Protein AF-A0A966K640-F1 (afdb_monomer_lite)

Sequence (60 aa):
GLAFASTFGLSACGTVQSAAQADCTAVGLRVGTPDYEACFKARVREREMDYSNTFLPSSN

Radius of gyration: 13.96 Å; chains: 1; bounding box: 39×40×21 Å

pLDDT: mean 70.21, std 17.85, range [36.5, 90.69]

Foldseek 3Di:
DDDDVPDLPPPPPDDLQVSQQVVLVVVVHDPPDPSSVVSSCVSSVVVVVVVVVVVPDPDD

Structure (mmCIF, N/CA/C/O backbone):
data_AF-A0A966K640-F1
#
_entry.id   AF-A0A966K640-F1
#
loop_
_atom_site.group_PDB
_atom_site.id
_atom_site.type_symbol
_atom_site.label_atom_id
_atom_site.label_alt_id
_atom_site.label_comp_id
_atom_site.label_asym_id
_atom_site.label_entity_id
_atom_site.label_seq_id
_atom_site.pdbx_PDB_ins_code
_atom_site.Cartn_x
_atom_site.Cartn_y
_atom_site.Cartn_z
_atom_site.occupancy
_atom_site.B_iso_or_equiv
_atom_site.auth_seq_id
_atom_site.auth_comp_id
_atom_site.auth_asym_id
_atom_site.auth_atom_id
_atom_site.pdbx_PDB_model_num
ATOM 1 N N . GLY A 1 1 ? -0.707 -32.904 1.837 1.00 36.50 1 GLY A N 1
ATOM 2 C CA . GLY A 1 1 ? 0.578 -32.182 1.853 1.00 36.50 1 GLY A CA 1
ATOM 3 C C . GLY A 1 1 ? 0.283 -30.703 1.869 1.00 36.50 1 GLY A C 1
ATOM 4 O O . GLY A 1 1 ? -0.538 -30.276 1.070 1.00 36.50 1 GLY A O 1
ATOM 5 N N . LEU A 1 2 ? 0.861 -29.962 2.815 1.00 41.50 2 LEU A N 1
ATOM 6 C CA . LEU A 1 2 ? 0.708 -28.511 2.917 1.00 41.50 2 LEU A CA 1
ATOM 7 C C . LEU A 1 2 ? 1.316 -27.830 1.684 1.00 41.50 2 LEU A C 1
ATOM 9 O O . LEU A 1 2 ? 2.507 -27.982 1.437 1.00 41.50 2 LEU A O 1
ATOM 13 N N . ALA A 1 3 ? 0.522 -27.048 0.959 1.00 40.59 3 ALA A N 1
ATOM 14 C CA . ALA A 1 3 ? 1.027 -26.031 0.046 1.00 40.59 3 ALA A CA 1
ATOM 15 C C . ALA A 1 3 ? 0.542 -24.675 0.569 1.00 40.59 3 ALA A C 1
ATOM 17 O O . ALA A 1 3 ? -0.489 -24.158 0.149 1.00 40.59 3 ALA A O 1
ATOM 18 N N . PHE A 1 4 ? 1.260 -24.140 1.561 1.00 47.53 4 PHE A N 1
ATOM 19 C CA . PHE A 1 4 ? 1.200 -22.714 1.863 1.00 47.53 4 PHE A CA 1
ATOM 20 C C . PHE A 1 4 ? 1.626 -21.985 0.587 1.00 47.53 4 PHE A C 1
ATOM 22 O O . PHE A 1 4 ? 2.736 -22.193 0.097 1.00 47.53 4 PHE A O 1
ATOM 29 N N . ALA A 1 5 ? 0.729 -21.183 0.020 1.00 46.56 5 ALA A N 1
ATOM 30 C CA . ALA A 1 5 ? 1.037 -20.281 -1.078 1.00 46.56 5 ALA A CA 1
ATOM 31 C C . ALA A 1 5 ? 1.980 -19.180 -0.563 1.00 46.56 5 ALA A C 1
ATOM 33 O O . ALA A 1 5 ? 1.570 -18.073 -0.220 1.00 46.56 5 ALA A O 1
ATOM 34 N N . SER A 1 6 ? 3.261 -19.519 -0.450 1.00 52.38 6 SER A N 1
ATOM 35 C CA . SER A 1 6 ? 4.351 -18.611 -0.119 1.00 52.38 6 SER A CA 1
ATOM 36 C C . SER A 1 6 ? 4.711 -17.809 -1.367 1.00 52.38 6 SER A C 1
ATOM 38 O O . SER A 1 6 ? 5.692 -18.111 -2.040 1.00 52.38 6 SER A O 1
ATOM 40 N N . THR A 1 7 ? 3.889 -16.822 -1.728 1.00 50.28 7 THR A N 1
ATOM 41 C CA . THR A 1 7 ? 4.170 -15.951 -2.887 1.00 50.28 7 THR A CA 1
ATOM 42 C C . THR A 1 7 ? 4.256 -14.463 -2.560 1.00 50.28 7 THR A C 1
ATOM 44 O O . THR A 1 7 ? 4.393 -13.656 -3.469 1.00 50.28 7 THR A O 1
ATOM 47 N N . PHE A 1 8 ? 4.309 -14.057 -1.289 1.00 50.38 8 PHE A N 1
ATOM 48 C CA . PHE A 1 8 ? 4.613 -12.658 -0.937 1.00 50.38 8 PHE A CA 1
ATOM 49 C C . PHE A 1 8 ? 6.115 -12.403 -0.760 1.00 50.38 8 PHE A C 1
ATOM 51 O O . PHE A 1 8 ? 6.558 -11.744 0.175 1.00 50.38 8 PHE A O 1
ATOM 58 N N . GLY A 1 9 ? 6.898 -12.958 -1.682 1.00 51.19 9 GLY A N 1
ATOM 59 C CA . GLY A 1 9 ? 8.324 -12.706 -1.839 1.00 51.19 9 GLY A CA 1
ATOM 60 C C . GLY A 1 9 ? 8.606 -11.989 -3.154 1.00 51.19 9 GLY A C 1
ATOM 61 O O . GLY A 1 9 ? 9.498 -12.397 -3.887 1.00 51.19 9 GLY A O 1
ATOM 62 N N . LEU A 1 10 ? 7.829 -10.955 -3.497 1.00 48.38 10 LEU A N 1
ATOM 63 C CA . LEU A 1 10 ? 8.300 -9.963 -4.462 1.00 48.38 10 LEU A CA 1
ATOM 64 C C . LEU A 1 10 ? 9.352 -9.128 -3.737 1.00 48.38 10 LEU A C 1
ATOM 66 O O . LEU A 1 10 ? 9.050 -8.114 -3.113 1.00 48.38 10 LEU A O 1
ATOM 70 N N . SER A 1 11 ? 10.589 -9.615 -3.787 1.00 53.00 11 SER A N 1
ATOM 71 C CA . SER A 1 11 ? 11.803 -8.876 -3.465 1.00 53.00 11 SER A CA 1
ATOM 72 C C . SER A 1 11 ? 11.897 -7.681 -4.414 1.00 53.00 11 SER A C 1
ATOM 74 O O . SER A 1 11 ? 12.606 -7.710 -5.418 1.00 53.00 11 SER A O 1
ATOM 76 N N . ALA A 1 12 ? 11.121 -6.634 -4.147 1.00 46.22 12 ALA A N 1
ATOM 77 C CA . ALA A 1 12 ? 11.318 -5.358 -4.794 1.00 46.22 12 ALA A CA 1
ATOM 78 C C . ALA A 1 12 ? 12.642 -4.812 -4.262 1.00 46.22 12 ALA A C 1
ATOM 80 O O . ALA A 1 12 ? 12.807 -4.611 -3.061 1.00 46.22 12 ALA A O 1
ATOM 81 N N . CYS A 1 13 ? 13.590 -4.573 -5.160 1.00 52.91 13 CYS A N 1
ATOM 82 C CA . CYS A 1 13 ? 14.777 -3.769 -4.900 1.00 52.91 13 CYS A CA 1
ATOM 83 C C . CYS A 1 13 ? 14.350 -2.295 -4.711 1.00 52.91 13 CYS A C 1
ATOM 85 O O . CYS A 1 13 ? 14.658 -1.432 -5.527 1.00 52.91 13 CYS A O 1
ATOM 87 N N . GLY A 1 14 ? 13.538 -2.032 -3.685 1.00 59.41 14 GLY A N 1
ATOM 88 C CA . GLY A 1 14 ? 12.825 -0.786 -3.432 1.00 59.41 14 GLY A CA 1
ATOM 89 C C . GLY A 1 14 ? 12.540 -0.607 -1.941 1.00 59.41 14 GLY A C 1
ATOM 90 O O . GLY A 1 14 ? 12.672 -1.536 -1.148 1.00 59.41 14 GLY A O 1
ATOM 91 N N . THR A 1 15 ? 12.190 0.611 -1.536 1.00 78.38 15 THR A N 1
ATOM 92 C CA . THR A 1 15 ? 11.951 0.945 -0.124 1.00 78.38 15 THR A CA 1
ATOM 93 C C . THR A 1 15 ? 10.759 0.174 0.455 1.00 78.38 15 THR A C 1
ATOM 95 O O . THR A 1 15 ? 9.828 -0.181 -0.272 1.00 78.38 15 THR A O 1
ATOM 98 N N . VAL A 1 16 ? 10.742 -0.016 1.783 1.00 81.12 16 VAL A N 1
ATOM 99 C CA . VAL A 1 16 ? 9.624 -0.633 2.534 1.00 81.12 16 VAL A CA 1
ATOM 100 C C . VAL A 1 16 ? 8.266 -0.042 2.128 1.00 81.12 16 VAL A C 1
ATOM 102 O O . VAL A 1 16 ? 7.286 -0.762 1.961 1.00 81.12 16 VAL A O 1
ATOM 105 N N . GLN A 1 17 ? 8.229 1.270 1.895 1.00 82.50 17 GLN A N 1
ATOM 106 C CA . GLN A 1 17 ? 7.040 2.007 1.466 1.00 82.50 17 GLN A CA 1
ATOM 107 C C . GLN A 1 17 ? 6.572 1.603 0.060 1.00 82.50 17 GLN A C 1
ATOM 109 O O . GLN A 1 17 ? 5.382 1.391 -0.150 1.00 82.50 17 GLN A O 1
ATOM 114 N N . SER A 1 18 ? 7.491 1.451 -0.899 1.00 81.62 18 SER A N 1
ATOM 115 C CA . SER A 1 18 ? 7.140 1.060 -2.274 1.00 81.62 18 SER A CA 1
ATOM 116 C C . SER A 1 18 ? 6.581 -0.364 -2.324 1.00 81.62 18 SER A C 1
ATOM 118 O O . SER A 1 18 ? 5.612 -0.630 -3.035 1.00 81.62 18 SER A O 1
ATOM 120 N N . ALA A 1 19 ? 7.149 -1.266 -1.518 1.00 81.31 19 ALA A N 1
ATOM 121 C CA . ALA A 1 19 ? 6.651 -2.631 -1.377 1.00 81.31 19 ALA A CA 1
ATOM 122 C C . ALA A 1 19 ? 5.255 -2.664 -0.731 1.00 81.31 19 ALA A C 1
ATOM 124 O O . ALA A 1 19 ? 4.340 -3.283 -1.270 1.00 81.31 19 ALA A O 1
ATOM 125 N N . ALA A 1 20 ? 5.062 -1.924 0.366 1.00 86.44 20 ALA A N 1
ATOM 126 C CA . ALA A 1 20 ? 3.769 -1.820 1.039 1.00 86.44 20 ALA A CA 1
ATOM 127 C C . ALA A 1 20 ? 2.670 -1.251 0.125 1.00 86.44 20 ALA A C 1
ATOM 129 O O . ALA A 1 20 ? 1.541 -1.739 0.135 1.00 86.44 20 ALA A O 1
ATOM 130 N N . GLN A 1 21 ? 2.995 -0.250 -0.696 1.00 85.62 21 GLN A N 1
ATOM 131 C CA . GLN A 1 21 ? 2.060 0.305 -1.673 1.00 85.62 21 GLN A CA 1
ATOM 132 C C . GLN A 1 21 ? 1.650 -0.736 -2.717 1.00 85.62 21 GLN A C 1
ATOM 134 O O . GLN A 1 21 ? 0.454 -0.926 -2.947 1.00 85.62 21 GLN A O 1
ATOM 139 N N . ALA A 1 22 ? 2.622 -1.432 -3.315 1.00 86.62 22 ALA A N 1
ATOM 140 C CA . ALA A 1 22 ? 2.356 -2.473 -4.302 1.00 86.62 22 ALA A CA 1
ATOM 141 C C . ALA A 1 22 ? 1.460 -3.577 -3.720 1.00 86.62 22 ALA A C 1
ATOM 143 O O . ALA A 1 22 ? 0.449 -3.920 -4.330 1.00 86.62 22 ALA A O 1
ATOM 144 N N . ASP A 1 23 ? 1.756 -4.043 -2.505 1.00 84.94 23 ASP A N 1
ATOM 145 C CA . ASP A 1 23 ? 0.955 -5.043 -1.795 1.00 84.94 23 ASP A CA 1
ATOM 146 C C . ASP A 1 23 ? -0.502 -4.602 -1.609 1.00 84.94 23 ASP A C 1
ATOM 148 O O . ASP A 1 23 ? -1.425 -5.341 -1.943 1.00 84.94 23 ASP A O 1
ATOM 152 N N . CYS A 1 24 ? -0.734 -3.382 -1.123 1.00 87.38 24 CYS A N 1
ATOM 153 C CA . CYS A 1 24 ? -2.092 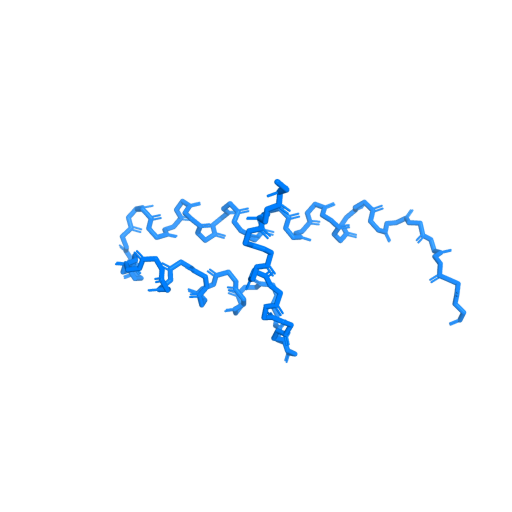-2.902 -0.873 1.00 87.38 24 CYS A CA 1
ATOM 154 C C . CYS A 1 24 ? -2.870 -2.666 -2.174 1.00 87.38 24 CYS A C 1
ATOM 156 O O . CYS A 1 24 ? -4.050 -3.006 -2.263 1.00 87.38 24 CYS A O 1
ATOM 158 N N . THR A 1 25 ? -2.211 -2.154 -3.217 1.00 85.81 25 THR A N 1
ATOM 159 C CA . THR A 1 25 ? -2.842 -2.002 -4.538 1.00 85.81 25 THR A CA 1
ATOM 160 C C . THR A 1 25 ? -3.132 -3.342 -5.215 1.00 85.81 25 THR A C 1
ATOM 162 O O . THR A 1 25 ? -4.155 -3.464 -5.885 1.00 85.81 25 THR A O 1
ATOM 165 N N . ALA A 1 26 ? -2.307 -4.371 -4.989 1.00 84.81 26 ALA A N 1
ATOM 166 C CA . ALA A 1 26 ? -2.529 -5.723 -5.504 1.00 84.81 26 ALA A CA 1
ATOM 167 C C . ALA A 1 26 ? -3.770 -6.396 -4.890 1.00 84.81 26 ALA A C 1
ATOM 169 O O . ALA A 1 26 ? -4.416 -7.213 -5.539 1.00 84.81 26 ALA A O 1
ATOM 170 N N . VAL A 1 27 ? -4.140 -6.012 -3.664 1.00 81.44 27 VAL A N 1
ATOM 171 C CA . VAL A 1 27 ? -5.385 -6.432 -2.990 1.00 81.44 27 VAL A CA 1
ATOM 172 C C . VAL A 1 27 ? -6.612 -5.667 -3.526 1.00 81.44 27 VAL A C 1
ATOM 174 O O . VAL A 1 27 ? -7.749 -5.998 -3.202 1.00 81.44 27 VAL A O 1
ATOM 177 N N . GLY A 1 28 ? -6.408 -4.656 -4.377 1.00 87.56 28 GLY A N 1
ATOM 178 C CA . GLY A 1 28 ? -7.471 -3.809 -4.920 1.00 87.56 28 GLY A CA 1
ATOM 179 C C . GLY A 1 28 ? -7.804 -2.597 -4.047 1.00 87.56 28 GLY A C 1
ATOM 180 O O . GLY A 1 28 ? -8.800 -1.918 -4.299 1.00 87.56 28 GLY A O 1
ATOM 181 N N . LEU A 1 29 ? -6.984 -2.294 -3.034 1.00 89.00 29 LEU A N 1
ATOM 182 C CA . LEU A 1 29 ? -7.167 -1.104 -2.206 1.00 89.00 29 LEU A CA 1
ATOM 183 C C . LEU A 1 29 ? -6.704 0.142 -2.960 1.00 89.00 29 LEU A C 1
ATOM 185 O O . LEU A 1 29 ? -5.621 0.178 -3.549 1.00 89.00 29 LEU A O 1
ATOM 189 N N . ARG A 1 30 ? -7.523 1.195 -2.919 1.00 89.25 30 ARG A N 1
ATOM 190 C CA . ARG A 1 30 ? -7.258 2.433 -3.656 1.00 89.25 30 ARG A CA 1
ATOM 191 C C . ARG A 1 30 ? -6.539 3.448 -2.776 1.00 89.25 30 ARG A C 1
ATOM 193 O O . ARG A 1 30 ? -7.006 3.755 -1.681 1.00 89.25 30 ARG A O 1
ATOM 200 N N . VAL A 1 31 ? -5.437 4.003 -3.275 1.00 87.38 31 VAL A N 1
ATOM 201 C CA . VAL A 1 31 ? -4.655 5.038 -2.579 1.00 87.38 31 VAL A CA 1
ATOM 202 C C . VAL A 1 31 ? -5.562 6.202 -2.158 1.00 87.38 31 VAL A C 1
ATOM 204 O O . VAL A 1 31 ? -6.376 6.671 -2.953 1.00 87.38 31 VAL A O 1
ATOM 207 N N . GLY A 1 32 ? -5.437 6.643 -0.903 1.00 85.19 32 GLY A N 1
ATOM 208 C CA . GLY A 1 32 ? -6.265 7.708 -0.320 1.00 85.19 32 GLY A CA 1
ATOM 209 C C . GLY A 1 32 ? -7.583 7.237 0.306 1.00 85.19 32 GLY A C 1
ATOM 210 O O . GLY A 1 32 ? -8.377 8.066 0.741 1.00 85.19 32 GLY A O 1
ATOM 211 N N . THR A 1 33 ? -7.833 5.925 0.362 1.00 90.44 33 THR A N 1
ATOM 212 C CA . THR A 1 33 ? -8.921 5.346 1.169 1.00 90.44 33 THR A CA 1
ATOM 213 C C . THR A 1 33 ? -8.418 4.955 2.563 1.00 90.44 33 THR A C 1
ATOM 215 O O . THR A 1 33 ? -7.238 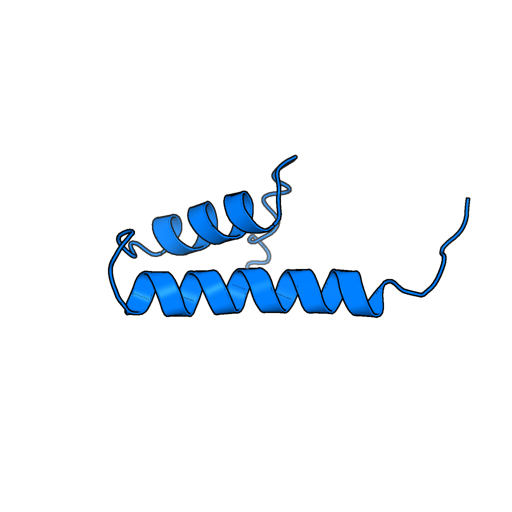4.619 2.705 1.00 90.44 33 THR A O 1
ATOM 218 N N . PRO A 1 34 ? -9.288 4.960 3.591 1.00 89.12 34 PRO A N 1
ATOM 219 C CA . PRO A 1 34 ? -8.903 4.530 4.936 1.00 89.12 34 PRO A CA 1
ATOM 220 C C . PRO A 1 34 ? -8.400 3.078 4.959 1.00 89.12 34 PRO A C 1
ATOM 222 O O . PRO A 1 34 ? -7.430 2.779 5.653 1.00 89.12 34 PRO A O 1
ATOM 225 N N . ASP A 1 35 ? -8.985 2.192 4.147 1.00 86.12 35 ASP A N 1
ATOM 226 C CA . ASP A 1 35 ? -8.538 0.800 4.022 1.00 86.12 35 ASP A CA 1
ATOM 227 C C . ASP A 1 35 ? -7.126 0.685 3.434 1.00 86.12 35 ASP A C 1
ATOM 229 O O . ASP A 1 35 ? -6.310 -0.105 3.916 1.00 86.12 35 ASP A O 1
ATOM 233 N N . TYR A 1 36 ? -6.797 1.505 2.429 1.00 89.56 36 TYR A N 1
ATOM 234 C CA . TYR A 1 36 ? -5.437 1.569 1.897 1.00 89.56 36 TYR A CA 1
ATOM 235 C C . TYR A 1 36 ? -4.444 2.046 2.957 1.00 89.56 36 TYR A C 1
ATOM 237 O O . TYR A 1 36 ? -3.375 1.460 3.085 1.00 89.56 36 TYR A O 1
ATOM 245 N N . GLU A 1 37 ? -4.784 3.078 3.731 1.00 89.12 37 GLU A N 1
ATOM 246 C CA . GLU A 1 37 ? -3.889 3.614 4.761 1.00 89.12 37 GLU A CA 1
ATOM 247 C C . GLU A 1 37 ? -3.635 2.596 5.883 1.00 89.12 37 GLU A C 1
ATOM 249 O O . GLU A 1 37 ? -2.494 2.423 6.320 1.00 89.12 37 GLU A O 1
ATOM 254 N N . ALA A 1 38 ? -4.673 1.862 6.294 1.00 90.69 38 ALA A N 1
ATOM 255 C CA . ALA A 1 38 ? -4.559 0.783 7.268 1.00 90.69 38 ALA A CA 1
ATOM 256 C C . ALA A 1 38 ? -3.660 -0.353 6.757 1.00 90.69 38 ALA A C 1
ATOM 258 O O . ALA A 1 38 ? -2.740 -0.774 7.463 1.00 90.69 38 ALA A O 1
ATOM 259 N N . CYS A 1 39 ? -3.873 -0.804 5.517 1.00 88.12 39 CYS A N 1
ATOM 260 C CA . CYS A 1 39 ? -3.023 -1.808 4.881 1.00 88.12 39 CYS A CA 1
ATOM 261 C C . CYS A 1 39 ? -1.573 -1.319 4.757 1.00 88.12 39 CYS A C 1
ATOM 263 O O . CYS A 1 39 ? -0.646 -2.016 5.168 1.00 88.12 39 CYS A O 1
ATOM 265 N N . PHE A 1 40 ? -1.369 -0.101 4.253 1.00 88.56 40 PHE A N 1
ATOM 266 C CA . PHE A 1 40 ? -0.048 0.477 4.032 1.00 88.56 40 PHE A CA 1
ATOM 267 C C . PHE A 1 40 ? 0.726 0.577 5.347 1.00 88.56 40 PHE A C 1
ATOM 269 O O . PHE A 1 40 ? 1.856 0.105 5.441 1.00 88.56 40 PHE A O 1
ATOM 276 N N . LYS A 1 41 ? 0.094 1.106 6.400 1.00 87.75 41 LYS A N 1
ATOM 277 C CA . LYS A 1 41 ? 0.699 1.213 7.731 1.00 87.75 41 LYS A CA 1
ATOM 278 C C . LYS A 1 41 ? 1.011 -0.155 8.335 1.00 87.75 41 LYS A C 1
ATOM 280 O O . LYS A 1 41 ? 2.065 -0.298 8.945 1.00 87.75 41 LYS A O 1
ATOM 285 N N . ALA A 1 42 ? 0.141 -1.153 8.167 1.00 87.81 42 ALA A N 1
ATOM 286 C CA . ALA A 1 42 ? 0.403 -2.509 8.644 1.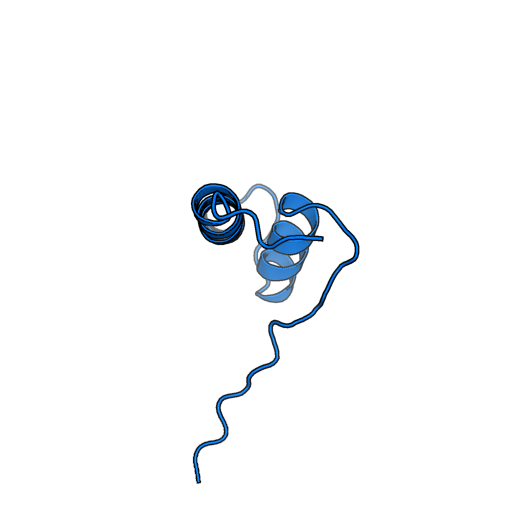00 87.81 42 ALA A CA 1
ATOM 287 C C . ALA A 1 42 ? 1.626 -3.121 7.944 1.00 87.81 42 ALA A C 1
ATOM 289 O O . ALA A 1 42 ? 2.556 -3.561 8.615 1.00 87.81 42 ALA A O 1
ATOM 290 N N . ARG A 1 43 ? 1.679 -3.063 6.607 1.00 85.88 43 ARG A N 1
ATOM 291 C CA . ARG A 1 43 ? 2.788 -3.621 5.816 1.00 85.88 43 ARG A CA 1
ATOM 292 C C . ARG A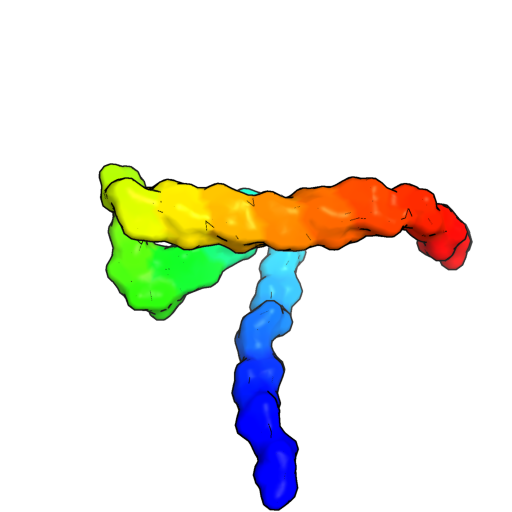 1 43 ? 4.106 -2.901 6.073 1.00 85.88 43 ARG A C 1
ATOM 294 O O . ARG A 1 43 ? 5.129 -3.563 6.211 1.00 85.88 43 ARG A O 1
ATOM 301 N N . VAL A 1 44 ? 4.089 -1.572 6.185 1.00 85.88 44 VAL A N 1
ATOM 302 C CA . VAL A 1 44 ? 5.280 -0.798 6.560 1.00 85.88 44 VAL A CA 1
ATOM 303 C C . VAL A 1 44 ? 5.733 -1.175 7.968 1.00 85.88 44 VAL A C 1
ATOM 305 O O . VAL A 1 44 ? 6.890 -1.532 8.146 1.00 85.88 44 VAL A O 1
ATOM 308 N N . ARG A 1 45 ? 4.825 -1.189 8.951 1.00 83.12 45 ARG A N 1
ATOM 309 C CA . ARG A 1 45 ? 5.159 -1.484 10.349 1.00 83.12 45 ARG A CA 1
ATOM 310 C C . ARG A 1 45 ? 5.733 -2.882 10.541 1.00 83.12 45 ARG A C 1
ATOM 312 O O . ARG A 1 45 ? 6.679 -3.027 11.306 1.00 83.12 45 ARG A O 1
ATOM 319 N N . GLU A 1 46 ? 5.182 -3.903 9.890 1.00 77.19 46 GLU A N 1
ATOM 320 C CA . GLU A 1 46 ? 5.727 -5.262 9.996 1.00 77.19 46 GLU A CA 1
ATOM 321 C C . GLU A 1 46 ? 7.166 -5.324 9.476 1.00 77.19 46 GLU A C 1
ATOM 323 O O . GLU A 1 46 ? 8.033 -5.890 10.134 1.00 77.19 46 GLU A O 1
ATOM 328 N N . ARG A 1 47 ? 7.449 -4.660 8.351 1.00 76.00 47 ARG A N 1
ATOM 329 C CA . ARG A 1 47 ? 8.794 -4.599 7.760 1.00 76.00 47 ARG A CA 1
ATOM 330 C C . ARG A 1 47 ? 9.755 -3.714 8.558 1.00 76.00 47 ARG A C 1
ATOM 332 O O . ARG A 1 47 ? 10.927 -4.050 8.674 1.00 76.00 47 ARG A O 1
ATOM 339 N N . GLU A 1 48 ? 9.276 -2.611 9.129 1.00 71.88 48 GLU A N 1
ATOM 340 C CA . GLU A 1 48 ? 10.059 -1.744 10.016 1.00 71.88 48 GLU A CA 1
ATOM 341 C C . GLU A 1 48 ? 10.378 -2.428 11.347 1.00 71.88 48 GLU A C 1
ATOM 343 O O . GLU A 1 48 ? 11.492 -2.288 11.841 1.00 71.88 48 GLU A O 1
ATOM 348 N N . MET A 1 49 ? 9.452 -3.203 11.922 1.00 65.50 49 MET A N 1
ATOM 349 C CA . MET A 1 49 ? 9.738 -4.001 13.119 1.00 65.50 49 MET A CA 1
ATOM 350 C C . MET A 1 49 ? 10.747 -5.118 12.839 1.00 65.50 49 MET A C 1
ATOM 352 O O . MET A 1 49 ? 11.554 -5.419 13.719 1.00 65.50 49 MET A O 1
ATOM 356 N N . ASP A 1 50 ? 10.737 -5.695 11.635 1.00 61.84 50 ASP A N 1
ATOM 357 C CA . ASP A 1 50 ? 11.753 -6.649 11.172 1.00 61.84 50 ASP A CA 1
ATOM 358 C C . ASP A 1 50 ? 13.138 -5.976 11.089 1.00 61.84 50 ASP A C 1
ATOM 360 O O . ASP A 1 50 ? 14.115 -6.463 11.658 1.00 61.84 50 ASP A O 1
ATOM 364 N N . TYR A 1 51 ? 13.212 -4.775 10.501 1.00 55.69 51 TYR A N 1
ATOM 365 C CA . TYR A 1 51 ? 14.440 -3.967 10.451 1.00 55.69 51 TYR A CA 1
ATOM 366 C C . TYR A 1 51 ? 14.917 -3.510 11.835 1.00 55.69 51 TYR A C 1
ATOM 368 O O . TYR A 1 51 ? 16.114 -3.516 12.110 1.00 55.69 51 TYR A O 1
ATOM 376 N N . SER A 1 52 ? 13.994 -3.139 12.723 1.00 58.38 52 SER A N 1
ATOM 377 C CA . SER A 1 52 ? 14.313 -2.645 14.063 1.00 58.38 52 SER A CA 1
ATOM 378 C C . SER A 1 52 ? 14.725 -3.769 15.024 1.00 58.38 52 SER A C 1
ATOM 380 O O . SER A 1 52 ? 15.481 -3.509 15.957 1.00 58.38 52 SER A O 1
ATOM 382 N N . ASN A 1 53 ? 14.277 -5.012 14.793 1.00 53.12 53 ASN A N 1
ATOM 383 C CA . ASN A 1 53 ? 14.785 -6.213 15.473 1.00 53.12 53 ASN A CA 1
ATOM 384 C C . ASN A 1 53 ? 16.019 -6.819 14.788 1.00 53.12 53 ASN A C 1
ATOM 386 O O . ASN A 1 53 ? 16.720 -7.621 15.399 1.00 53.12 53 ASN A O 1
ATOM 390 N N . THR A 1 54 ? 16.359 -6.373 13.577 1.00 52.75 54 THR A N 1
ATOM 391 C CA . THR A 1 54 ? 17.653 -6.639 12.925 1.00 52.75 54 THR A CA 1
ATOM 392 C C . THR A 1 54 ? 18.759 -5.721 13.484 1.00 52.75 54 THR A C 1
ATOM 394 O O . THR A 1 54 ? 19.754 -5.427 12.831 1.00 52.75 54 THR A O 1
ATOM 397 N N . PHE A 1 55 ? 18.650 -5.308 14.752 1.00 50.12 55 PHE A N 1
ATOM 398 C CA . PHE A 1 55 ? 19.806 -4.941 15.575 1.00 50.12 55 PHE A CA 1
ATOM 399 C C . PHE A 1 55 ? 20.408 -6.205 16.216 1.00 50.12 55 PHE A C 1
ATOM 401 O O . PHE A 1 55 ? 20.649 -6.287 17.417 1.00 50.12 55 PHE A O 1
ATOM 408 N N . LEU A 1 56 ? 20.645 -7.228 15.399 1.00 49.84 56 LEU A N 1
ATOM 409 C CA . LEU A 1 56 ? 21.714 -8.182 15.639 1.00 49.84 56 LEU A CA 1
ATOM 410 C C . LEU A 1 56 ? 22.648 -8.066 14.435 1.00 49.84 56 LEU A C 1
ATOM 412 O O . LEU A 1 56 ? 22.222 -8.355 13.315 1.00 49.84 56 LEU A O 1
ATOM 416 N N . PRO 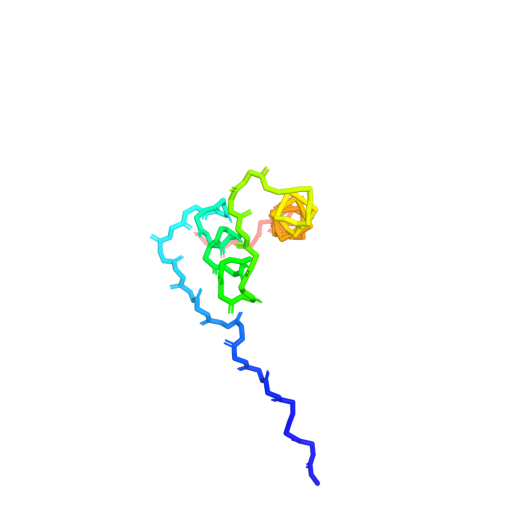A 1 57 ? 23.899 -7.620 14.628 1.00 53.97 57 PRO A N 1
ATOM 417 C CA . PRO A 1 57 ? 24.863 -7.559 13.548 1.00 53.97 57 PRO A CA 1
ATOM 418 C C . PRO A 1 57 ? 25.225 -8.994 13.149 1.00 53.97 57 PRO A C 1
ATOM 420 O O . PRO A 1 57 ? 26.084 -9.621 13.759 1.00 53.97 57 PRO A O 1
ATOM 423 N N . SER A 1 58 ? 24.571 -9.533 12.124 1.00 46.88 58 SER A N 1
ATOM 424 C CA . SER A 1 58 ? 25.213 -10.524 11.253 1.00 46.88 58 SER A CA 1
ATOM 425 C C . SER A 1 58 ? 25.933 -9.714 10.175 1.00 46.88 58 SER A C 1
ATOM 427 O O . SER A 1 58 ? 25.316 -9.271 9.218 1.00 46.88 58 SER A O 1
ATOM 429 N N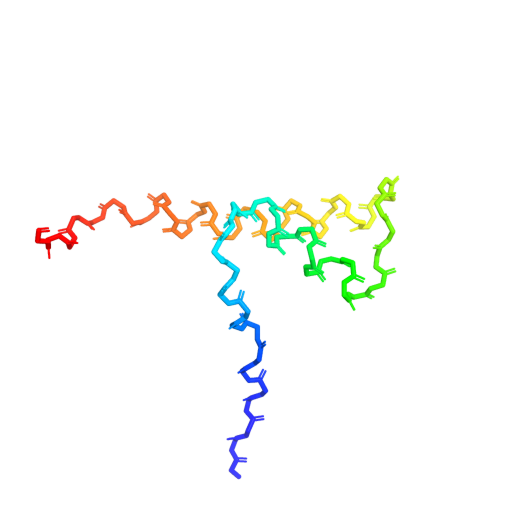 . SER A 1 59 ? 27.131 -9.202 10.460 1.00 52.28 59 SER A N 1
ATOM 430 C CA . SER A 1 59 ? 28.399 -9.919 10.278 1.00 52.28 59 SER A CA 1
ATOM 431 C C . SER A 1 59 ? 28.585 -10.366 8.822 1.00 52.28 59 SER A C 1
ATOM 433 O O . SER A 1 59 ? 28.253 -11.493 8.469 1.00 52.28 59 SER A O 1
ATOM 435 N N . ASN A 1 60 ? 29.096 -9.467 7.976 1.00 41.88 60 ASN A N 1
ATOM 436 C CA . ASN A 1 60 ? 30.491 -9.492 7.513 1.00 41.88 60 ASN A CA 1
ATOM 437 C C . ASN A 1 60 ? 30.873 -8.119 6.948 1.00 41.88 60 ASN A C 1
ATOM 439 O O . ASN A 1 60 ? 30.097 -7.605 6.113 1.00 41.88 60 ASN A O 1
#

Secondary structure (DSSP, 8-state):
------------SS-HHHHHHHHHHHTTPPTTSHHHHHHHHHHHHHHHHHHHH--S----